Protein AF-A0A847I2R9-F1 (afdb_monomer_lite)

Foldseek 3Di:
DQVVQVVCCVPPVVVPDPKDFDWDDDPDFWTATDHMDDDDDDPTDGLDDQVNVCVVVVHDDDDPDSPVVDPVD

Radius of gyration: 13.04 Å; chains: 1; bounding box: 27×23×33 Å

Secondary structure (DSSP, 8-state):
-HHHHHHHHHHHGGGT---EEEEEEETTTEEEEEEEESS---SSEES-HHHHHHHHHTS----S-GGGG-TT-

Structure (mmCIF, N/CA/C/O backbone):
data_AF-A0A847I2R9-F1
#
_entry.id   AF-A0A847I2R9-F1
#
loop_
_atom_site.group_PDB
_atom_site.id
_atom_site.type_symbol
_atom_site.label_atom_id
_atom_site.label_alt_id
_atom_site.label_comp_id
_atom_site.label_asym_id
_atom_site.label_entity_id
_atom_site.label_seq_id
_atom_site.pdbx_PDB_ins_code
_atom_site.Cartn_x
_atom_site.Cartn_y
_atom_site.Cartn_z
_atom_site.occupancy
_atom_site.B_iso_or_equiv
_atom_site.auth_seq_id
_atom_site.auth_c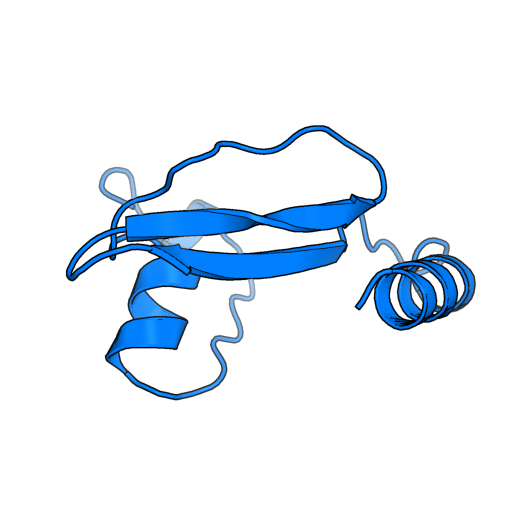omp_id
_atom_site.auth_asym_id
_atom_site.auth_atom_id
_atom_site.pdbx_PDB_model_num
ATOM 1 N N . MET A 1 1 ? 9.190 -10.330 5.340 1.00 93.25 1 MET A N 1
ATOM 2 C CA . MET A 1 1 ? 8.545 -9.366 4.416 1.00 93.25 1 MET A CA 1
ATOM 3 C C . MET A 1 1 ? 9.531 -8.716 3.448 1.00 93.25 1 MET A C 1
ATOM 5 O O . MET A 1 1 ? 9.259 -8.775 2.263 1.00 93.25 1 MET A O 1
ATOM 9 N N . ARG A 1 2 ? 10.682 -8.167 3.880 1.00 97.69 2 ARG A N 1
ATOM 10 C CA . ARG A 1 2 ? 11.639 -7.506 2.960 1.00 97.69 2 ARG A CA 1
ATOM 11 C C . ARG A 1 2 ? 12.095 -8.376 1.779 1.00 97.69 2 ARG A C 1
ATOM 13 O O . ARG A 1 2 ? 11.899 -7.964 0.649 1.00 97.69 2 ARG A O 1
ATOM 20 N N . ALA A 1 3 ? 12.554 -9.602 2.039 1.00 98.19 3 ALA A N 1
ATOM 21 C CA . ALA A 1 3 ? 12.949 -10.533 0.976 1.00 98.19 3 ALA A CA 1
ATOM 22 C C . ALA A 1 3 ? 11.826 -10.824 -0.044 1.00 98.19 3 ALA A C 1
ATOM 24 O O . ALA A 1 3 ? 12.101 -11.016 -1.219 1.00 98.19 3 ALA A O 1
ATOM 25 N N . VAL A 1 4 ? 10.556 -10.813 0.388 1.00 98.31 4 VAL A N 1
ATOM 26 C CA . VAL A 1 4 ? 9.405 -10.991 -0.517 1.00 98.31 4 VAL A CA 1
ATOM 27 C C . VAL A 1 4 ? 9.235 -9.770 -1.415 1.00 98.31 4 VAL A C 1
ATOM 29 O O . VAL A 1 4 ? 9.029 -9.921 -2.611 1.00 98.31 4 VAL A O 1
ATOM 32 N N . VAL A 1 5 ? 9.343 -8.564 -0.854 1.00 98.31 5 VAL A N 1
ATOM 33 C CA . VAL A 1 5 ? 9.290 -7.323 -1.639 1.00 98.31 5 VAL A CA 1
ATOM 34 C C . VAL A 1 5 ? 10.415 -7.285 -2.670 1.00 98.31 5 VAL A C 1
ATOM 36 O O . VAL A 1 5 ? 10.157 -6.934 -3.815 1.00 98.31 5 VAL A O 1
ATOM 39 N N . ASP A 1 6 ? 11.633 -7.657 -2.274 1.00 98.00 6 ASP A N 1
ATOM 40 C CA . ASP A 1 6 ? 12.790 -7.667 -3.173 1.00 98.00 6 ASP A CA 1
ATOM 41 C C . ASP A 1 6 ? 12.585 -8.665 -4.323 1.00 98.00 6 ASP A C 1
ATOM 43 O O . ASP A 1 6 ? 12.658 -8.267 -5.482 1.00 98.00 6 ASP A O 1
ATOM 47 N N . ALA A 1 7 ? 12.188 -9.907 -4.022 1.00 98.31 7 ALA A N 1
ATOM 48 C CA . ALA A 1 7 ? 11.911 -10.917 -5.045 1.00 98.31 7 ALA A CA 1
ATOM 49 C C . ALA A 1 7 ? 10.763 -10.516 -5.996 1.00 98.31 7 ALA A C 1
ATOM 51 O O . ALA A 1 7 ? 10.852 -10.721 -7.206 1.00 98.31 7 ALA A O 1
ATOM 52 N N . LEU A 1 8 ? 9.681 -9.923 -5.469 1.00 97.94 8 LEU A N 1
ATOM 53 C CA . LEU A 1 8 ? 8.572 -9.431 -6.294 1.00 97.94 8 LEU A CA 1
ATOM 54 C C . LEU A 1 8 ? 9.001 -8.261 -7.179 1.00 97.94 8 LEU A C 1
ATOM 56 O O . LEU A 1 8 ? 8.593 -8.190 -8.335 1.00 97.94 8 LEU A O 1
ATOM 60 N N . TRP A 1 9 ? 9.807 -7.342 -6.650 1.00 98.12 9 TRP A N 1
ATOM 61 C CA . TRP A 1 9 ? 10.318 -6.220 -7.424 1.00 98.12 9 TRP A CA 1
ATOM 62 C C . TRP A 1 9 ? 11.202 -6.710 -8.569 1.00 98.12 9 TRP A C 1
ATOM 64 O O . TRP A 1 9 ? 10.917 -6.394 -9.722 1.00 98.12 9 TRP A O 1
ATOM 74 N N . GLU A 1 10 ? 12.209 -7.535 -8.273 1.00 97.56 10 GLU A N 1
ATOM 75 C CA . GLU A 1 10 ? 13.112 -8.122 -9.270 1.00 97.56 10 GLU A CA 1
ATOM 76 C C . GLU A 1 10 ? 12.339 -8.824 -10.392 1.00 97.56 10 GLU A C 1
ATOM 78 O O . GLU A 1 10 ? 12.622 -8.582 -11.561 1.00 97.56 10 GLU A O 1
ATOM 83 N N . GLY A 1 11 ? 11.309 -9.607 -10.054 1.00 97.81 11 GLY A N 1
ATOM 84 C CA . GLY A 1 11 ? 10.530 -10.354 -11.043 1.00 97.81 11 GLY A CA 1
ATOM 85 C C . GLY A 1 11 ? 9.482 -9.552 -11.825 1.00 97.81 11 GLY A C 1
ATOM 86 O O . GLY A 1 11 ? 9.080 -9.985 -12.904 1.00 97.81 11 GLY A O 1
ATOM 87 N N . LEU A 1 12 ? 8.987 -8.421 -11.306 1.00 97.25 12 LEU A N 1
ATOM 88 C CA . LEU A 1 12 ? 7.793 -7.762 -11.866 1.00 97.25 12 LEU A CA 1
ATOM 89 C C . LEU A 1 12 ? 8.015 -6.336 -12.379 1.00 97.25 12 LEU A C 1
ATOM 91 O O . LEU A 1 12 ? 7.204 -5.865 -13.178 1.00 97.25 12 LEU A O 1
ATOM 95 N N . HIS A 1 13 ? 9.062 -5.629 -11.948 1.00 96.94 13 HIS A N 1
ATOM 96 C CA . HIS A 1 13 ? 9.212 -4.201 -12.259 1.00 96.94 13 HIS A CA 1
ATOM 97 C C . HIS A 1 13 ? 9.364 -3.911 -13.764 1.00 96.94 13 HIS A C 1
ATOM 99 O O . HIS A 1 13 ? 8.799 -2.932 -14.253 1.00 96.94 13 HIS A O 1
ATOM 105 N N . GLU A 1 14 ? 10.034 -4.787 -14.521 1.00 97.25 14 GLU A N 1
ATOM 106 C CA . GLU A 1 14 ? 10.155 -4.666 -15.986 1.00 97.25 14 GLU A CA 1
ATOM 107 C C . GLU A 1 14 ? 8.805 -4.820 -16.712 1.00 97.25 14 GLU A C 1
ATOM 109 O O . GLU A 1 14 ? 8.637 -4.332 -17.826 1.00 97.25 14 GLU A O 1
ATOM 114 N N . ASN A 1 15 ? 7.807 -5.421 -16.055 1.00 96.94 15 ASN A N 1
ATOM 115 C CA . ASN A 1 15 ? 6.453 -5.622 -16.580 1.00 96.94 15 ASN A CA 1
ATOM 116 C C . ASN A 1 15 ? 5.481 -4.489 -16.192 1.00 96.94 15 ASN A C 1
ATOM 118 O O . ASN A 1 15 ? 4.264 -4.665 -16.230 1.00 96.94 15 ASN A O 1
ATOM 122 N N . GLY A 1 16 ? 5.998 -3.322 -15.798 1.00 95.44 16 GLY A N 1
ATOM 123 C CA . GLY A 1 16 ? 5.188 -2.135 -15.509 1.00 95.44 16 GLY A CA 1
ATOM 124 C C . GLY A 1 16 ? 4.697 -2.015 -14.063 1.00 95.44 16 GLY A C 1
ATOM 125 O O . GLY A 1 16 ? 3.898 -1.125 -13.766 1.00 95.44 16 GLY A O 1
ATOM 126 N N . VAL A 1 17 ? 5.185 -2.854 -13.139 1.00 96.31 17 VAL A N 1
ATOM 127 C CA . VAL A 1 17 ? 4.951 -2.644 -11.702 1.00 96.31 17 VAL A CA 1
ATOM 128 C C . VAL A 1 17 ? 5.753 -1.436 -11.227 1.00 96.31 17 VAL A C 1
ATOM 130 O O . VAL A 1 17 ? 6.979 -1.421 -11.260 1.00 96.31 17 VAL A O 1
ATOM 133 N N . SER A 1 18 ? 5.046 -0.413 -10.748 1.00 95.88 18 SER A N 1
ATOM 134 C CA . SER A 1 18 ? 5.651 0.838 -10.276 1.00 95.88 18 SER A CA 1
ATOM 135 C C . SER A 1 18 ? 5.828 0.903 -8.756 1.00 95.88 18 SER A C 1
ATOM 137 O O . SER A 1 18 ? 6.595 1.736 -8.262 1.00 95.88 18 SER A O 1
ATOM 139 N N . TRP A 1 19 ? 5.138 0.032 -8.014 1.00 97.62 19 TRP A N 1
ATOM 140 C CA . TRP A 1 19 ? 5.194 -0.049 -6.558 1.00 97.62 19 TRP A CA 1
ATOM 141 C C . TRP A 1 19 ? 4.797 -1.444 -6.065 1.00 97.62 19 TRP A C 1
ATOM 143 O O . TRP A 1 19 ? 3.864 -2.051 -6.589 1.00 97.62 19 TRP A O 1
ATOM 153 N N . VAL A 1 20 ? 5.478 -1.940 -5.034 1.00 98.06 20 VAL A N 1
ATOM 154 C CA . VAL A 1 20 ? 5.123 -3.175 -4.323 1.00 98.06 20 VAL A CA 1
ATOM 155 C C . VAL A 1 20 ? 5.525 -3.059 -2.858 1.00 98.06 20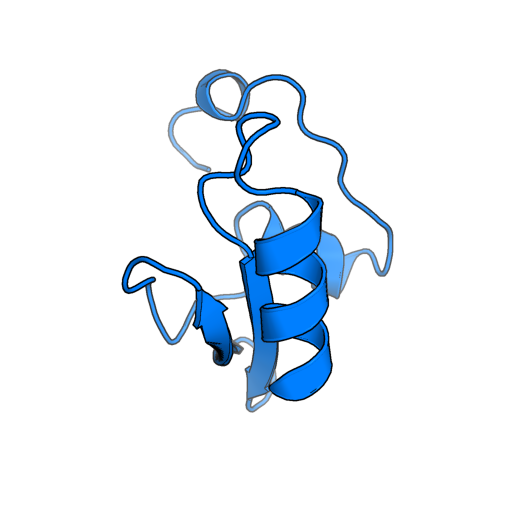 VAL A C 1
ATOM 157 O O . VAL A 1 20 ? 6.580 -2.515 -2.532 1.00 98.06 20 VAL A O 1
ATOM 160 N N . GLY A 1 21 ? 4.704 -3.574 -1.950 1.00 97.88 21 GLY A N 1
ATOM 161 C CA . GLY A 1 21 ? 4.981 -3.486 -0.525 1.00 97.88 21 GLY A CA 1
ATOM 162 C C . GLY A 1 21 ? 3.866 -4.048 0.335 1.00 97.88 21 GLY A C 1
ATOM 163 O O . GLY A 1 21 ? 2.913 -4.648 -0.161 1.00 97.88 21 GLY A O 1
ATOM 164 N N . PHE A 1 22 ? 4.008 -3.838 1.638 1.00 98.19 22 PHE A N 1
ATOM 165 C CA . PHE A 1 22 ? 3.058 -4.288 2.647 1.00 98.19 22 PHE A CA 1
ATOM 166 C C . PHE A 1 22 ? 2.566 -3.116 3.487 1.00 98.19 22 PHE A C 1
ATOM 168 O O . PHE A 1 22 ? 3.343 -2.229 3.829 1.00 98.19 22 PHE A O 1
ATOM 175 N N . TYR A 1 23 ? 1.295 -3.170 3.868 1.00 98.19 23 TYR A N 1
ATOM 176 C CA . TYR A 1 23 ? 0.710 -2.360 4.929 1.00 98.19 23 TYR A CA 1
ATOM 177 C C . TYR A 1 23 ? 0.297 -3.293 6.071 1.00 98.19 23 TYR A C 1
ATOM 179 O O . TYR A 1 23 ? -0.206 -4.389 5.817 1.00 98.19 23 TYR A O 1
ATOM 187 N N . LEU A 1 24 ? 0.549 -2.889 7.312 1.00 97.81 24 LEU A N 1
ATOM 188 C CA . LEU A 1 24 ? 0.309 -3.683 8.517 1.00 97.81 24 LEU A CA 1
ATOM 189 C C . LEU A 1 24 ? -0.687 -2.958 9.421 1.00 97.81 24 LEU A C 1
ATOM 191 O O . LEU A 1 24 ? -0.564 -1.746 9.556 1.00 97.81 24 LEU A O 1
ATOM 195 N N . PRO A 1 25 ? -1.649 -3.658 10.042 1.00 97.25 25 PRO A N 1
ATOM 196 C CA . PRO A 1 25 ? -2.574 -3.016 10.963 1.00 97.25 25 PRO A CA 1
ATOM 197 C C . PRO A 1 25 ? -1.845 -2.463 12.186 1.00 97.25 25 PRO A C 1
ATOM 199 O O . PRO A 1 25 ? -1.030 -3.159 12.794 1.00 97.25 25 PRO A O 1
ATOM 202 N N . GLU A 1 26 ? -2.175 -1.228 12.549 1.00 96.19 26 GLU A N 1
ATOM 203 C CA . GLU A 1 26 ? -1.765 -0.587 13.795 1.00 96.19 26 GLU A CA 1
ATOM 204 C C . GLU A 1 26 ? -3.012 -0.035 14.493 1.00 96.19 26 GLU A C 1
ATOM 206 O O . GLU A 1 26 ? -3.785 0.733 13.920 1.00 96.19 26 GLU A O 1
ATOM 211 N N . GLY A 1 27 ? -3.252 -0.488 15.725 1.00 93.38 27 GLY A N 1
ATOM 212 C CA . GLY A 1 27 ? -4.496 -0.186 16.432 1.00 93.38 27 GLY A CA 1
ATOM 213 C C . GLY A 1 27 ? -5.737 -0.745 15.723 1.00 93.38 27 GLY A C 1
ATOM 214 O O . GLY A 1 27 ? -5.704 -1.827 15.136 1.00 93.38 27 GLY A O 1
ATOM 215 N N . GLU A 1 28 ? -6.852 -0.018 15.821 1.00 91.69 28 GLU A N 1
ATOM 216 C CA . GLU A 1 28 ? -8.161 -0.476 15.329 1.00 91.69 28 GLU A CA 1
ATOM 217 C C . GLU A 1 28 ? -8.520 0.038 13.926 1.00 91.69 28 GLU A C 1
ATOM 219 O O . GLU A 1 28 ? -9.333 -0.583 13.241 1.00 91.69 28 GLU A O 1
ATOM 224 N N . ALA A 1 29 ? -7.944 1.163 13.492 1.00 94.25 29 ALA A N 1
ATOM 225 C CA . ALA A 1 29 ? -8.445 1.917 12.338 1.00 94.25 29 ALA A CA 1
ATOM 226 C C . ALA A 1 29 ? -7.363 2.397 11.356 1.00 94.25 29 ALA A C 1
ATOM 228 O O . ALA A 1 29 ? -7.670 3.172 10.445 1.00 94.25 29 ALA A O 1
ATOM 229 N N . GLU A 1 30 ? -6.120 1.938 11.504 1.00 97.56 30 GLU A N 1
ATOM 230 C CA . GLU A 1 30 ? -4.999 2.394 10.684 1.00 97.56 30 GLU A CA 1
ATOM 231 C C . GLU A 1 30 ? -4.150 1.235 10.158 1.00 97.56 30 GLU A C 1
ATOM 233 O O . GLU A 1 30 ? -4.086 0.143 10.730 1.00 97.56 30 GLU A O 1
ATOM 238 N N . LEU A 1 31 ? -3.487 1.492 9.031 1.00 98.19 31 LEU A N 1
ATOM 239 C CA . LEU A 1 31 ? -2.467 0.637 8.453 1.00 98.19 31 LEU A CA 1
ATOM 240 C C . LEU A 1 31 ? -1.164 1.427 8.286 1.00 98.19 31 LEU A C 1
ATOM 242 O O . LEU A 1 31 ? -1.138 2.498 7.677 1.00 98.19 31 LEU A O 1
ATOM 246 N N . VAL A 1 32 ? -0.059 0.861 8.753 1.00 98.19 32 VAL A N 1
ATOM 247 C CA . VAL A 1 32 ? 1.284 1.443 8.663 1.00 98.19 32 VAL A CA 1
ATOM 248 C C . VAL A 1 32 ? 2.072 0.786 7.544 1.00 98.19 32 VAL A C 1
ATOM 250 O O . VAL A 1 32 ? 1.999 -0.428 7.330 1.00 98.19 32 VAL A O 1
ATOM 253 N N . LEU A 1 33 ? 2.848 1.592 6.824 1.00 98.31 33 LEU A N 1
ATOM 254 C CA . LEU A 1 33 ? 3.704 1.119 5.749 1.00 98.31 33 LEU A CA 1
ATOM 255 C C . LEU A 1 33 ? 4.832 0.228 6.295 1.00 98.31 33 LEU A C 1
ATOM 257 O O . LEU A 1 33 ? 5.681 0.657 7.074 1.00 98.31 33 LEU A O 1
ATOM 261 N N . GLY A 1 34 ? 4.862 -1.017 5.830 1.00 97.94 34 GLY A N 1
ATOM 262 C CA . GLY A 1 34 ? 5.952 -1.961 6.037 1.00 97.94 34 GLY A CA 1
ATOM 263 C C . GLY A 1 34 ? 7.012 -1.889 4.926 1.00 97.94 34 GLY A C 1
ATOM 264 O O . GLY A 1 34 ? 7.147 -0.882 4.226 1.00 97.94 34 GLY A O 1
ATOM 265 N N . PRO A 1 35 ? 7.796 -2.966 4.722 1.00 98.19 35 PRO A N 1
ATOM 266 C CA . PRO A 1 35 ? 8.743 -3.036 3.612 1.00 98.19 35 PRO A CA 1
ATOM 267 C C . PRO A 1 35 ? 8.061 -2.767 2.263 1.00 98.19 35 PRO A C 1
ATOM 269 O O . PRO A 1 35 ? 6.991 -3.311 1.989 1.00 98.19 35 PRO A O 1
ATOM 272 N N . SER A 1 36 ? 8.696 -1.948 1.424 1.00 98.06 36 SER A N 1
ATOM 273 C CA . SER A 1 36 ? 8.190 -1.549 0.107 1.00 98.06 36 SER A CA 1
ATOM 274 C C . SER A 1 36 ? 9.326 -1.188 -0.861 1.00 98.06 36 SER A C 1
ATOM 276 O O . SER A 1 36 ? 10.464 -0.939 -0.444 1.00 98.06 36 SER A O 1
ATOM 278 N N . ARG A 1 37 ? 9.017 -1.195 -2.162 1.00 97.94 37 ARG A N 1
ATOM 279 C CA . ARG A 1 37 ? 9.861 -0.769 -3.289 1.00 97.94 37 ARG A CA 1
ATOM 280 C C . ARG A 1 37 ? 9.006 -0.005 -4.310 1.00 97.94 37 ARG A C 1
ATOM 282 O O . ARG A 1 37 ? 7.841 -0.329 -4.497 1.00 97.94 37 ARG A O 1
ATOM 289 N N . ASN A 1 38 ? 9.517 0.974 -5.05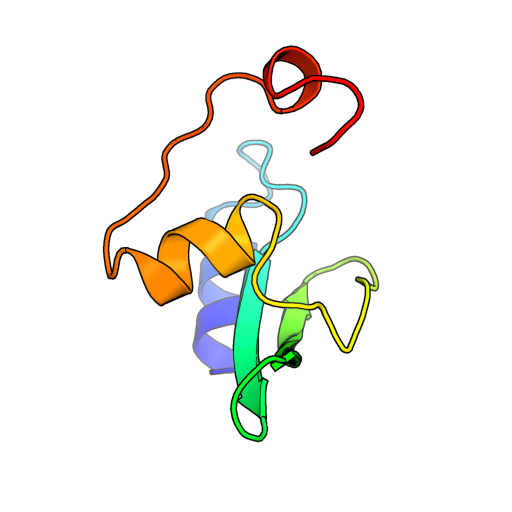0 1.00 92.06 38 ASN A N 1
ATOM 290 C CA . ASN A 1 38 ? 10.792 1.689 -4.882 1.00 92.06 38 ASN A CA 1
ATOM 291 C C . ASN A 1 38 ? 10.578 3.156 -4.447 1.00 92.06 38 ASN A C 1
ATOM 293 O O . ASN A 1 38 ? 11.522 3.873 -4.137 1.00 92.06 38 ASN A O 1
ATOM 297 N N . LYS A 1 39 ? 9.329 3.630 -4.426 1.00 93.31 39 LYS A N 1
ATOM 298 C CA . LYS A 1 39 ? 8.996 5.013 -4.063 1.00 93.31 39 LYS A CA 1
ATOM 299 C C . LYS A 1 39 ? 8.406 5.081 -2.651 1.00 93.31 39 LYS A C 1
ATOM 301 O O . LYS A 1 39 ? 7.737 4.127 -2.243 1.00 93.31 39 LYS A O 1
ATOM 306 N N . PRO A 1 40 ? 8.621 6.191 -1.919 1.00 94.88 40 PRO A N 1
ATOM 307 C CA . PRO A 1 40 ? 7.932 6.426 -0.656 1.00 94.88 40 PRO A CA 1
ATOM 308 C C . PRO A 1 40 ? 6.411 6.428 -0.864 1.00 94.88 40 PRO A C 1
ATOM 310 O O . PRO A 1 40 ? 5.925 6.789 -1.937 1.00 94.88 40 PRO A O 1
ATOM 313 N N . ALA A 1 41 ? 5.674 6.026 0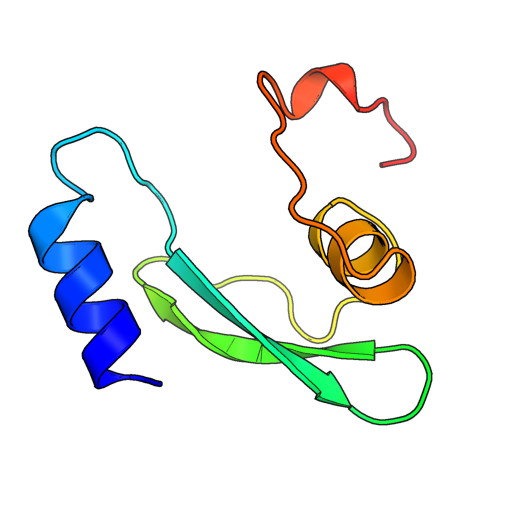.169 1.00 96.69 41 ALA A N 1
ATOM 314 C CA . ALA A 1 41 ? 4.215 5.976 0.179 1.00 96.69 41 ALA A CA 1
ATOM 315 C C . ALA A 1 41 ? 3.667 6.564 1.489 1.00 96.69 41 ALA A C 1
ATOM 317 O O . ALA A 1 41 ? 4.406 6.725 2.462 1.00 96.69 41 ALA A O 1
ATOM 318 N N . CYS A 1 42 ? 2.378 6.901 1.503 1.00 95.50 42 CYS A N 1
ATOM 319 C CA . CYS A 1 42 ? 1.706 7.475 2.668 1.00 95.50 42 CYS A CA 1
ATOM 320 C C . CYS A 1 42 ? 1.695 6.491 3.846 1.00 95.50 42 CYS A C 1
ATOM 322 O O . CYS A 1 42 ? 1.458 5.298 3.656 1.00 95.50 42 CYS A O 1
ATOM 324 N N . SER A 1 43 ? 1.931 6.983 5.061 1.00 96.06 43 SER A N 1
ATOM 325 C CA . SER A 1 43 ? 1.848 6.195 6.292 1.00 96.06 43 SER A CA 1
ATOM 326 C C . SER A 1 43 ? 1.646 7.121 7.498 1.00 96.06 43 SER A C 1
ATOM 328 O O . SER A 1 43 ? 2.377 8.112 7.582 1.00 96.06 43 SER A O 1
ATOM 330 N N . PRO A 1 44 ? 0.744 6.797 8.444 1.00 96.88 44 PRO A N 1
ATOM 331 C CA . PRO A 1 44 ? -0.277 5.746 8.357 1.00 96.88 44 PRO A CA 1
ATOM 332 C C . PRO A 1 44 ? -1.345 6.068 7.295 1.00 96.88 44 PRO A C 1
ATOM 334 O O . PRO A 1 44 ? -1.441 7.195 6.808 1.00 96.88 44 PRO A O 1
ATOM 337 N N . ILE A 1 45 ? -2.133 5.066 6.909 1.00 96.50 45 ILE A N 1
ATOM 338 C CA . ILE A 1 45 ? -3.358 5.239 6.114 1.00 96.50 45 ILE A CA 1
ATOM 339 C C . ILE A 1 45 ? -4.557 4.704 6.901 1.00 96.50 45 ILE A C 1
ATOM 341 O O . ILE A 1 45 ? -4.437 3.700 7.599 1.00 96.50 45 ILE A O 1
ATOM 345 N N . GLY A 1 46 ? -5.717 5.352 6.784 1.00 95.88 46 GLY A N 1
ATOM 346 C CA . GLY A 1 46 ? -6.951 4.860 7.400 1.00 95.88 46 GLY A CA 1
ATOM 347 C C . GLY A 1 46 ? -7.541 3.651 6.664 1.00 95.88 46 GLY A C 1
ATOM 348 O O . GLY A 1 46 ? -7.081 3.259 5.590 1.00 95.88 46 GLY A O 1
ATOM 349 N N . LEU A 1 47 ? -8.632 3.090 7.194 1.00 95.12 47 LEU A N 1
ATOM 350 C CA . LEU A 1 47 ? -9.383 1.990 6.559 1.00 95.12 47 LEU A CA 1
ATOM 351 C C . LEU A 1 47 ? -10.297 2.443 5.397 1.00 95.12 47 LEU A C 1
ATOM 353 O O . LEU A 1 47 ? -11.392 1.915 5.206 1.00 95.12 47 LEU A O 1
ATOM 357 N N . HIS A 1 48 ? -9.833 3.402 4.597 1.00 91.25 48 HIS A N 1
ATOM 358 C CA . HIS A 1 48 ? -10.458 3.852 3.351 1.00 91.25 48 HIS A CA 1
ATOM 359 C C . HIS A 1 48 ? -9.526 3.590 2.153 1.00 91.25 48 HIS A C 1
ATOM 361 O O . HIS A 1 48 ? -8.397 3.118 2.308 1.00 91.25 48 HIS A O 1
ATOM 367 N N . GLY A 1 49 ? -10.005 3.844 0.935 1.00 92.19 49 GLY A N 1
ATOM 368 C CA . GLY A 1 49 ? -9.254 3.539 -0.284 1.00 92.19 49 GLY A CA 1
ATOM 369 C C . GLY A 1 49 ? -9.085 2.030 -0.546 1.00 92.19 49 GLY A C 1
ATOM 370 O O . GLY A 1 49 ? -9.679 1.193 0.140 1.00 92.19 49 GLY A O 1
ATOM 371 N N . VAL A 1 50 ? -8.255 1.658 -1.534 1.00 95.44 50 VAL A N 1
ATOM 372 C CA . VAL A 1 50 ? -8.154 0.256 -2.010 1.00 95.44 50 VAL A CA 1
ATOM 373 C C . VAL A 1 50 ? -7.603 -0.645 -0.915 1.00 95.44 50 VAL A C 1
ATOM 375 O O . VAL A 1 50 ? -8.164 -1.707 -0.647 1.00 95.44 50 VAL A O 1
ATOM 378 N N . CYS A 1 51 ? -6.528 -0.209 -0.256 1.00 95.44 51 CYS A N 1
ATOM 379 C CA . CYS A 1 51 ? -5.877 -0.973 0.803 1.00 95.44 51 CYS A CA 1
ATOM 380 C C . CYS A 1 51 ? -6.802 -1.161 2.015 1.00 95.44 51 CYS A C 1
ATOM 382 O O . CYS A 1 51 ? -6.952 -2.284 2.496 1.00 95.44 51 CYS A O 1
ATOM 384 N N . GLY A 1 52 ? -7.469 -0.094 2.470 1.00 95.00 52 GLY A N 1
ATOM 385 C CA . GLY A 1 52 ? -8.405 -0.157 3.594 1.00 95.00 52 GLY A CA 1
ATOM 386 C C . GLY A 1 52 ? -9.632 -1.025 3.298 1.00 95.00 52 GLY A C 1
ATOM 387 O O . GLY A 1 52 ? -10.038 -1.843 4.128 1.00 95.00 52 GLY A O 1
ATOM 388 N N . GLN A 1 53 ? -10.187 -0.932 2.086 1.00 94.31 53 GLN A N 1
ATOM 389 C CA . GLN A 1 53 ? -11.294 -1.791 1.657 1.00 94.31 53 GLN A CA 1
ATOM 390 C C . GLN A 1 53 ? -10.881 -3.261 1.533 1.00 94.31 53 GLN A C 1
ATOM 392 O O . GLN A 1 53 ? -11.622 -4.135 1.980 1.00 94.31 53 GLN A O 1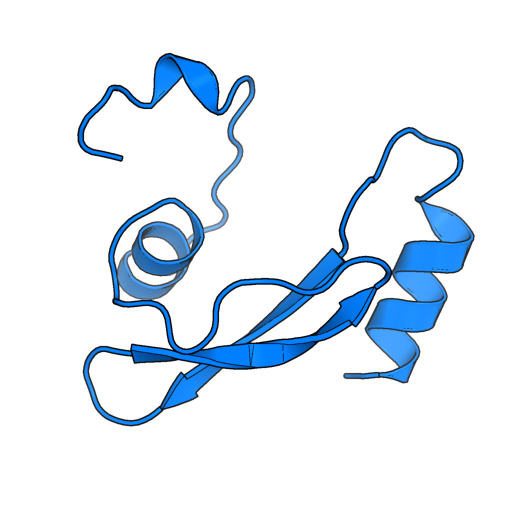
ATOM 397 N N . ALA A 1 54 ? -9.699 -3.552 0.980 1.00 96.75 54 ALA A N 1
ATOM 398 C CA . ALA A 1 54 ? -9.175 -4.916 0.910 1.00 96.75 54 ALA A CA 1
ATOM 399 C C . ALA A 1 54 ? -9.011 -5.530 2.311 1.00 96.75 54 ALA A C 1
ATOM 401 O O . ALA A 1 54 ? -9.398 -6.680 2.535 1.00 96.75 54 ALA A O 1
ATOM 402 N N . PHE A 1 55 ? -8.490 -4.745 3.263 1.00 96.69 55 PHE A N 1
ATOM 403 C CA . PHE A 1 55 ? -8.306 -5.164 4.652 1.00 96.69 55 PHE A CA 1
ATOM 404 C C . PHE A 1 55 ? -9.641 -5.454 5.352 1.00 96.69 55 PHE A C 1
ATOM 406 O O . PHE A 1 55 ? -9.835 -6.541 5.896 1.00 96.69 55 PHE A O 1
ATOM 413 N N . THR A 1 56 ? -10.591 -4.517 5.292 1.00 96.12 56 THR A N 1
ATOM 414 C CA . THR A 1 56 ? -11.896 -4.638 5.969 1.00 96.12 56 THR A CA 1
ATOM 415 C C . THR A 1 56 ? -12.776 -5.738 5.376 1.00 96.12 56 THR A C 1
ATOM 417 O O . THR A 1 56 ? -13.409 -6.487 6.119 1.00 96.12 56 THR A O 1
ATOM 420 N N . GLN A 1 57 ? -12.788 -5.889 4.049 1.00 96.69 57 GLN A N 1
ATOM 421 C CA . GLN A 1 57 ? -13.599 -6.898 3.357 1.00 96.69 57 GLN A CA 1
ATOM 422 C C . GLN A 1 57 ? -12.944 -8.284 3.327 1.00 96.69 57 GLN A C 1
ATOM 424 O O . GLN A 1 57 ? -13.578 -9.242 2.888 1.00 96.69 57 GLN A O 1
ATOM 429 N N . ARG A 1 58 ? -11.685 -8.402 3.779 1.00 96.94 58 ARG A N 1
ATOM 430 C CA . ARG A 1 58 ? -10.899 -9.647 3.787 1.00 96.94 58 ARG A CA 1
ATOM 431 C C . ARG A 1 58 ? -10.882 -10.354 2.428 1.00 96.94 58 ARG A C 1
ATOM 433 O O . ARG A 1 58 ? -10.981 -11.577 2.352 1.00 96.94 58 ARG A O 1
ATOM 440 N N . ARG A 1 59 ? -10.758 -9.582 1.346 1.00 97.25 59 ARG A N 1
ATOM 441 C CA . ARG A 1 59 ? -10.716 -10.113 -0.022 1.00 97.25 59 ARG A CA 1
ATOM 442 C C . ARG A 1 59 ? -9.722 -9.350 -0.899 1.00 97.25 59 ARG A C 1
ATOM 444 O O . ARG A 1 59 ? -9.547 -8.147 -0.699 1.00 97.25 59 ARG A O 1
ATOM 451 N N . PRO A 1 60 ? -9.113 -10.006 -1.904 1.00 97.50 60 PRO A N 1
ATOM 452 C CA . PRO A 1 60 ? -8.307 -9.313 -2.900 1.00 97.50 60 PRO A CA 1
ATOM 453 C C . PRO A 1 60 ? -9.134 -8.283 -3.677 1.00 97.50 60 PRO A C 1
ATOM 455 O O . PRO A 1 60 ? -10.264 -8.558 -4.090 1.00 97.50 60 PRO A O 1
ATOM 458 N N . MET A 1 61 ? -8.544 -7.111 -3.906 1.00 95.50 61 MET A N 1
ATOM 459 C CA . MET A 1 61 ? -9.114 -6.049 -4.732 1.00 95.50 61 MET A CA 1
ATOM 460 C C . MET A 1 61 ? -8.322 -5.961 -6.036 1.00 95.50 61 MET A C 1
ATOM 462 O O . MET A 1 61 ? -7.114 -5.739 -6.011 1.00 95.50 61 MET A O 1
ATOM 466 N N . ILE A 1 62 ? -8.999 -6.135 -7.172 1.00 96.56 62 ILE A N 1
ATOM 467 C CA . ILE A 1 62 ? -8.416 -5.958 -8.507 1.00 96.56 62 ILE A CA 1
ATOM 468 C C . ILE A 1 62 ? -9.058 -4.715 -9.114 1.00 96.56 62 ILE A C 1
ATOM 470 O O . ILE A 1 62 ? -10.236 -4.733 -9.468 1.00 96.56 62 ILE A O 1
ATOM 474 N N . VAL A 1 63 ? -8.286 -3.637 -9.215 1.00 95.06 63 VAL A N 1
ATOM 475 C CA . VAL A 1 63 ? -8.725 -2.363 -9.794 1.00 95.06 63 VAL A CA 1
ATOM 476 C C . VAL A 1 63 ? -8.068 -2.207 -11.159 1.00 95.06 63 VAL A C 1
ATOM 478 O O . VAL A 1 63 ? -6.844 -2.201 -11.251 1.00 95.06 63 VAL A O 1
ATOM 481 N N . ARG A 1 64 ? -8.878 -2.103 -12.219 1.00 96.19 64 ARG A N 1
ATOM 482 C CA . ARG A 1 64 ? -8.374 -1.937 -13.594 1.00 96.19 64 ARG A CA 1
ATOM 483 C C . ARG A 1 64 ? -7.841 -0.529 -13.848 1.00 96.19 64 ARG A C 1
ATOM 485 O O . ARG A 1 64 ? -6.809 -0.387 -14.491 1.00 96.19 64 ARG A O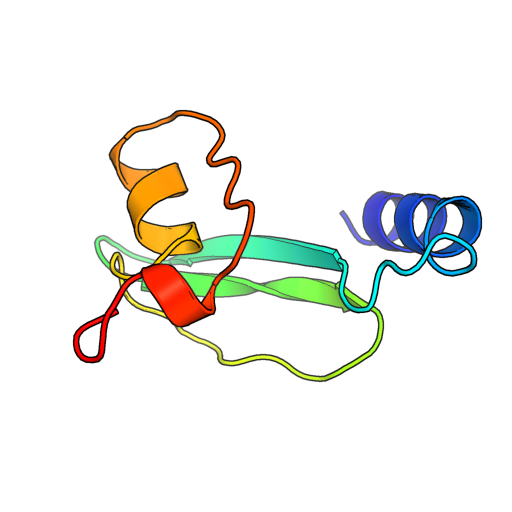 1
ATOM 492 N N . ASP A 1 65 ? -8.524 0.482 -13.319 1.00 95.00 65 ASP A N 1
ATOM 493 C CA . ASP A 1 65 ? -8.115 1.881 -13.399 1.00 95.00 65 ASP A CA 1
ATOM 494 C C . ASP A 1 65 ? -8.458 2.602 -12.089 1.00 95.00 65 ASP A C 1
ATOM 496 O O . ASP A 1 65 ? -9.621 2.701 -11.702 1.00 95.00 65 ASP A O 1
ATOM 500 N N . VAL A 1 66 ? -7.441 3.104 -11.385 1.00 91.75 66 VAL A N 1
ATOM 501 C CA . VAL A 1 66 ? -7.632 3.808 -10.106 1.00 91.75 66 VAL A CA 1
ATOM 502 C C . VAL A 1 66 ? -8.376 5.137 -10.265 1.00 91.75 66 VAL A C 1
ATOM 504 O O . VAL A 1 66 ? -8.975 5.611 -9.306 1.00 91.75 66 VAL A O 1
ATOM 507 N N . ARG A 1 67 ? -8.390 5.730 -11.466 1.00 90.88 67 ARG A N 1
ATOM 508 C CA . ARG A 1 67 ? -9.090 6.997 -11.749 1.00 90.88 67 ARG A CA 1
ATOM 509 C C . ARG A 1 67 ? -10.608 6.835 -11.750 1.00 90.88 67 ARG A C 1
ATOM 511 O O . ARG A 1 67 ? -11.326 7.806 -11.538 1.00 90.88 67 ARG A O 1
ATOM 518 N N . GLU A 1 68 ? -11.095 5.616 -11.968 1.00 92.00 68 GLU A N 1
ATOM 519 C CA . GLU A 1 68 ? -12.527 5.301 -11.975 1.00 92.00 68 GLU A CA 1
ATOM 520 C C . GLU A 1 68 ? -13.116 5.172 -10.564 1.00 92.00 68 GLU A C 1
ATOM 522 O O . GLU A 1 68 ? -14.333 5.107 -10.410 1.00 92.00 68 GLU A O 1
ATOM 527 N N . LEU A 1 69 ? -12.278 5.168 -9.521 1.00 85.12 69 LEU A N 1
ATOM 528 C CA . LEU A 1 69 ? -12.723 5.022 -8.133 1.00 85.12 69 LEU A CA 1
ATOM 529 C C . LEU A 1 69 ? -13.447 6.276 -7.591 1.00 85.12 69 LEU A C 1
ATOM 531 O O . LEU A 1 69 ? -14.127 6.195 -6.569 1.00 85.12 69 LEU A O 1
ATOM 535 N N . GLY A 1 70 ? -13.392 7.401 -8.318 1.00 82.12 70 GLY A N 1
ATOM 536 C CA . GLY A 1 70 ? -14.084 8.652 -7.992 1.00 82.12 70 GLY A CA 1
ATOM 537 C C . GLY A 1 70 ? -13.260 9.602 -7.114 1.00 82.12 70 GLY A C 1
ATOM 538 O O . GLY A 1 70 ? -12.207 9.244 -6.609 1.00 82.12 70 GLY A O 1
ATOM 539 N N . GLN A 1 71 ? -13.735 10.844 -6.941 1.00 69.00 71 GLN A N 1
ATOM 540 C CA . GLN A 1 71 ? -12.991 11.897 -6.217 1.00 69.00 71 GLN A CA 1
ATOM 541 C C . GLN A 1 71 ? -12.942 11.707 -4.692 1.00 69.00 71 GLN A C 1
ATOM 543 O O . GLN A 1 71 ? -12.131 12.340 -4.026 1.00 69.00 71 GLN A O 1
ATOM 548 N N . ASN A 1 72 ? -13.811 10.853 -4.147 1.00 60.47 72 ASN A N 1
ATOM 549 C CA . ASN A 1 72 ? -13.904 10.574 -2.710 1.00 60.47 72 ASN A CA 1
ATOM 550 C C . ASN A 1 72 ? -13.271 9.223 -2.353 1.00 60.47 72 ASN A C 1
ATOM 552 O O . ASN A 1 72 ? -13.670 8.583 -1.377 1.00 60.47 72 ASN A O 1
ATOM 556 N N . TYR A 1 73 ? -12.337 8.786 -3.194 1.00 62.75 73 TYR A N 1
ATOM 557 C CA . TYR A 1 73 ? -11.559 7.576 -3.030 1.00 62.75 73 TYR A CA 1
ATOM 558 C C . TYR A 1 73 ? -10.075 7.904 -2.919 1.00 62.75 73 TYR A C 1
ATOM 560 O O . TYR A 1 73 ? -9.614 8.790 -3.672 1.00 62.75 73 TYR A O 1
#

pLDDT: mean 94.54, std 6.95, range [60.47, 98.31]

Sequence (73 aa):
MRAVVDALWEGLHENGVSWVGFYLPEGEAELVLGPSRNKPACSPIGLHGVCGQAFTQRRPMIVRDVRELGQNY